Protein AF-A0A453BZE7-F1 (afdb_monomer)

Mean predicted aligned error: 12.41 Å

pLDDT: mean 80.25, std 15.86, range [39.16, 95.5]

Solvent-accessible surface area (backbone atoms only — not comparable to full-atom values): 10199 Å² total; per-residue (Å²): 110,75,70,60,54,50,51,50,53,51,51,51,52,51,52,51,51,64,73,66,70,66,87,71,76,70,69,51,26,52,78,74,29,77,38,88,43,36,86,47,21,32,93,62,29,38,42,46,56,58,67,88,76,72,41,80,68,26,20,11,38,64,72,70,59,79,60,53,65,79,77,50,77,83,68,59,82,90,75,54,78,76,47,63,41,68,42,37,79,32,28,59,90,62,67,18,75,76,75,34,71,62,71,65,86,59,68,25,84,47,54,63,68,52,38,46,75,58,53,38,77,42,77,34,79,47,74,34,78,44,96,94,41,62,29,38,29,56,61,61,94,89,36,54,43,60,38,26,29,43,47,59,63,85,34,96,91,55,56,87,74,60,80,73,79,76,77,80,129

Foldseek 3Di:
DVVVVVVVVVVVVVVVVVVVPDPPPLPQDEFFAFDDAQRSHPPQWGFDDDVVVVDPTTTGDGHQDDQQVVVPVPDPPVPGDAAEFALQQQAPPFQAPLNAAADDDRRHPDAPVVCVVSRHDYYHFDWACDPNAIFGFDDDPPHHDSNTTGDGCDDPVRNPDDPPPPPDD

Nearest PDB structures (foldseek):
  8uxq-assembly1_A  TM=4.029E-01  e=2.878E+00  Homo sapiens
  8wve-assembly1_A  TM=2.447E-01  e=6.835E+00  Synechococcus elongatus

InterPro domains:
  IPR017946 PLC-like phosphodiesterase, TIM beta/alpha-barrel domain superfamily [G3DSA:3.20.20.190] (68-154)
  IPR017946 PLC-like phosphodiesterase, TIM beta/alpha-barrel domain superfamily [SSF51695] (74-147)
  IPR051057 Phosphoinositide phospholipase C domain-containing protein [PTHR13593] (46-152)

Radius of gyration: 25.33 Å; Cα contacts (8 Å, |Δi|>4): 243; chains: 1; bounding box: 83×49×47 Å

Structure (mmCIF, N/CA/C/O backbone):
data_AF-A0A453BZE7-F1
#
_entry.id   AF-A0A453BZE7-F1
#
loop_
_atom_site.group_PDB
_atom_site.id
_atom_site.type_symbol
_atom_site.label_atom_id
_atom_site.label_alt_id
_atom_site.label_comp_id
_atom_site.label_asym_id
_atom_site.label_entity_id
_atom_site.label_seq_id
_atom_site.pdbx_PDB_ins_code
_atom_site.Cartn_x
_atom_site.Cartn_y
_atom_site.Cartn_z
_atom_site.occupancy
_atom_site.B_iso_or_equiv
_atom_site.auth_seq_id
_atom_site.auth_comp_id
_atom_site.auth_asym_id
_atom_site.auth_atom_id
_atom_site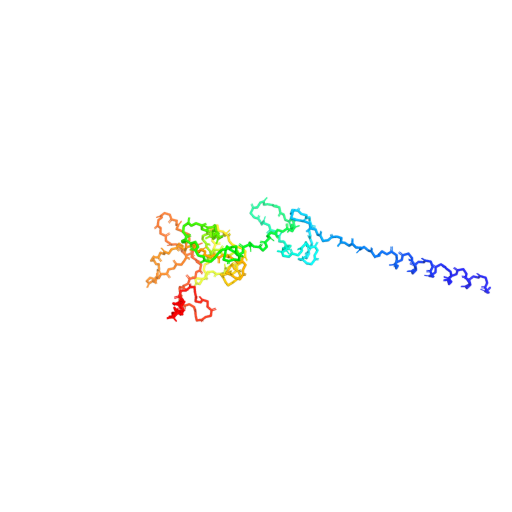.pdbx_PDB_model_num
ATOM 1 N N . MET A 1 1 ? 58.643 33.730 16.908 1.00 59.84 1 MET A N 1
ATOM 2 C CA . MET A 1 1 ? 57.420 34.274 16.278 1.00 59.84 1 MET A CA 1
ATOM 3 C C . MET A 1 1 ? 57.206 33.783 14.848 1.00 59.84 1 MET A C 1
ATOM 5 O O . MET A 1 1 ? 56.372 32.911 14.694 1.00 59.84 1 MET A O 1
ATOM 9 N N . ALA A 1 2 ? 57.953 34.206 13.816 1.00 59.03 2 ALA A N 1
ATOM 10 C CA . ALA A 1 2 ? 57.625 33.839 12.419 1.00 59.03 2 ALA A CA 1
ATOM 11 C C . ALA A 1 2 ? 57.595 32.320 12.109 1.00 59.03 2 ALA A C 1
ATOM 13 O O . ALA A 1 2 ? 56.765 31.862 11.331 1.00 59.03 2 ALA A O 1
ATOM 14 N N . LYS A 1 3 ? 58.465 31.518 12.740 1.00 56.75 3 LYS A N 1
ATOM 15 C CA . LYS A 1 3 ? 58.550 30.059 12.515 1.00 56.75 3 LYS A CA 1
ATOM 16 C C . LYS A 1 3 ? 57.359 29.279 13.093 1.00 56.75 3 LYS A C 1
ATOM 18 O O . LYS A 1 3 ? 56.913 28.311 12.488 1.00 56.75 3 LYS A O 1
ATOM 23 N N . GLU A 1 4 ? 56.834 29.718 14.235 1.00 64.25 4 GLU A N 1
ATOM 24 C CA . GLU A 1 4 ? 55.686 29.088 14.908 1.00 64.25 4 GLU A CA 1
ATOM 25 C C . GLU A 1 4 ? 54.376 29.421 14.191 1.00 64.25 4 GLU A C 1
ATOM 27 O O . GLU A 1 4 ? 5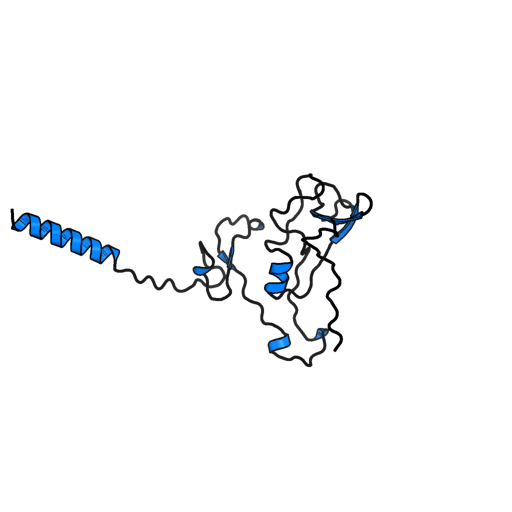3.524 28.552 14.022 1.00 64.25 4 GLU A O 1
ATOM 32 N N . THR A 1 5 ? 54.246 30.650 13.680 1.00 66.50 5 THR A N 1
ATOM 33 C CA . THR A 1 5 ? 53.094 31.065 12.869 1.00 66.50 5 THR A CA 1
ATOM 34 C C . THR A 1 5 ? 53.030 30.298 11.545 1.00 66.50 5 THR A C 1
ATOM 36 O O . THR A 1 5 ? 51.955 29.865 11.144 1.00 66.50 5 THR A O 1
ATOM 39 N N . VAL A 1 6 ? 54.175 30.056 10.892 1.00 70.06 6 VAL A N 1
ATOM 40 C CA . VAL A 1 6 ? 54.241 29.240 9.665 1.00 70.06 6 VAL A CA 1
ATOM 41 C C . VAL A 1 6 ? 53.853 27.786 9.942 1.00 70.06 6 VAL A C 1
ATOM 43 O O . VAL A 1 6 ? 53.089 27.209 9.174 1.00 70.06 6 VAL A O 1
ATOM 46 N N . LEU A 1 7 ? 54.310 27.202 11.055 1.00 69.44 7 LEU A N 1
ATOM 47 C CA . LEU A 1 7 ? 53.970 25.822 11.412 1.00 69.44 7 LEU A CA 1
ATOM 48 C C . LEU A 1 7 ? 52.465 25.650 11.683 1.00 69.44 7 LEU A C 1
ATOM 50 O O . LEU A 1 7 ? 51.867 24.677 11.228 1.00 69.44 7 LEU A O 1
ATOM 54 N N . LEU A 1 8 ? 51.843 26.622 12.358 1.00 68.50 8 LEU A N 1
ATOM 55 C CA . LEU A 1 8 ? 50.398 26.651 12.596 1.00 68.50 8 LEU A CA 1
ATOM 56 C C . LEU A 1 8 ? 49.606 26.775 11.291 1.00 68.50 8 LEU A C 1
ATOM 58 O O . LEU A 1 8 ? 48.676 26.005 11.075 1.00 68.50 8 LEU A O 1
ATOM 62 N N . VAL A 1 9 ? 49.987 27.685 10.391 1.00 72.94 9 VAL A N 1
ATOM 63 C CA . VAL A 1 9 ? 49.297 27.861 9.099 1.00 72.94 9 VAL A CA 1
ATOM 64 C C . VAL A 1 9 ? 49.414 26.607 8.227 1.00 72.94 9 VAL A C 1
ATOM 66 O O . VAL A 1 9 ? 48.425 26.192 7.625 1.00 72.94 9 VAL A O 1
ATOM 69 N N . VAL A 1 10 ? 50.581 25.956 8.205 1.00 73.94 10 VAL A N 1
ATOM 70 C CA . VAL A 1 10 ? 50.784 24.697 7.469 1.00 73.94 10 VAL A CA 1
ATOM 71 C C . VAL A 1 10 ? 49.970 23.555 8.087 1.00 73.94 10 VAL A C 1
ATOM 73 O O . VAL A 1 10 ? 49.361 22.786 7.348 1.00 73.94 10 VAL A O 1
ATOM 76 N N . ALA A 1 11 ? 49.884 23.468 9.418 1.00 72.00 11 ALA A N 1
ATOM 77 C CA . ALA A 1 11 ? 49.063 22.466 10.100 1.00 72.00 11 ALA A CA 1
ATOM 78 C C . ALA A 1 11 ? 47.557 22.669 9.847 1.00 72.00 11 ALA A C 1
ATOM 80 O O . ALA A 1 11 ? 46.850 21.704 9.562 1.00 72.00 11 ALA A O 1
ATOM 81 N N . PHE A 1 12 ? 47.071 23.916 9.877 1.00 69.19 12 PHE A N 1
ATOM 82 C CA . PHE A 1 12 ? 45.681 24.245 9.541 1.00 69.19 12 PHE A CA 1
ATOM 83 C C . PHE A 1 12 ? 45.361 23.979 8.064 1.00 69.19 12 PHE A C 1
ATOM 85 O O . PHE A 1 12 ? 44.310 23.415 7.763 1.00 69.19 12 PHE A O 1
ATOM 92 N N . ALA A 1 13 ? 46.269 24.317 7.143 1.00 67.81 13 ALA A N 1
ATOM 93 C CA . ALA A 1 13 ? 46.101 24.036 5.718 1.00 67.81 13 ALA A CA 1
ATOM 94 C C . ALA A 1 13 ? 46.120 22.526 5.418 1.00 67.81 13 ALA A C 1
ATOM 96 O O . ALA A 1 13 ? 45.307 22.048 4.627 1.00 67.81 13 ALA A O 1
ATOM 97 N N . ALA A 1 14 ? 46.987 21.759 6.088 1.00 65.44 14 ALA A N 1
ATOM 98 C CA . ALA A 1 14 ? 47.032 20.303 5.972 1.00 65.44 14 ALA A CA 1
ATOM 99 C C . ALA A 1 14 ? 45.763 19.641 6.536 1.00 65.44 14 ALA A C 1
ATOM 101 O O . ALA A 1 14 ? 45.211 18.747 5.897 1.00 65.44 14 ALA A O 1
ATOM 102 N N . ALA A 1 15 ? 45.251 20.113 7.679 1.00 62.28 15 ALA A N 1
ATOM 103 C CA . ALA A 1 15 ? 43.993 19.634 8.254 1.00 62.28 15 ALA A CA 1
ATOM 104 C C . ALA A 1 15 ? 42.783 19.960 7.358 1.00 62.28 15 ALA A C 1
ATOM 106 O O . ALA A 1 15 ? 41.924 19.104 7.147 1.00 62.28 15 ALA A O 1
ATOM 107 N N . ALA A 1 16 ? 42.739 21.159 6.767 1.00 61.25 16 ALA A N 1
ATOM 108 C CA . ALA A 1 16 ? 41.702 21.548 5.811 1.00 61.25 16 ALA A CA 1
ATOM 109 C C . ALA A 1 16 ? 41.768 20.725 4.510 1.00 61.25 16 ALA A C 1
ATOM 111 O O . ALA A 1 16 ? 40.731 20.317 3.993 1.00 61.25 16 ALA A O 1
ATOM 112 N N . ALA A 1 17 ? 42.968 20.412 4.008 1.00 58.50 17 ALA A N 1
ATOM 113 C CA . ALA A 1 17 ? 43.153 19.542 2.844 1.00 58.50 17 ALA A CA 1
ATOM 114 C C . ALA A 1 17 ? 42.750 18.079 3.124 1.00 58.50 17 ALA A C 1
ATOM 116 O O . ALA A 1 17 ? 42.193 17.419 2.244 1.00 58.50 17 ALA A O 1
ATOM 117 N N . PHE A 1 18 ? 42.954 17.591 4.354 1.00 55.56 18 PHE A N 1
ATOM 118 C CA . PHE A 1 18 ? 42.501 16.265 4.798 1.00 55.56 18 PHE A CA 1
ATOM 119 C C . PHE A 1 18 ? 40.973 16.183 4.959 1.00 55.56 18 PHE A C 1
ATOM 121 O O . PHE A 1 18 ? 40.375 15.146 4.691 1.00 55.56 18 PHE A O 1
ATOM 128 N N . LEU A 1 19 ? 40.323 17.290 5.334 1.00 53.34 19 LEU A N 1
ATOM 129 C CA . LEU A 1 19 ? 38.859 17.406 5.389 1.00 53.34 19 LEU A CA 1
ATOM 130 C C . LEU A 1 19 ? 38.216 17.558 3.997 1.00 53.34 19 LEU A C 1
ATOM 132 O O . LEU A 1 19 ? 37.038 17.250 3.834 1.00 53.34 19 LEU A O 1
ATOM 136 N N . CYS A 1 20 ? 38.977 18.009 2.995 1.00 49.06 20 CYS A N 1
ATOM 137 C CA . CYS A 1 20 ? 38.482 18.292 1.642 1.00 49.06 20 CYS A CA 1
ATOM 138 C C . CYS A 1 20 ? 38.757 17.162 0.626 1.00 49.06 20 CYS A C 1
ATOM 140 O O . CYS A 1 20 ? 38.319 17.228 -0.521 1.00 49.06 20 CYS A O 1
ATOM 142 N N . SER A 1 21 ? 39.456 16.096 1.025 1.00 49.69 21 SER A N 1
ATOM 143 C CA . SER A 1 21 ? 39.802 14.956 0.164 1.00 49.69 21 SER A CA 1
ATOM 144 C C . SER A 1 21 ? 38.910 13.744 0.432 1.00 49.69 21 SER A C 1
ATOM 146 O O . SER A 1 21 ? 39.350 12.655 0.788 1.00 49.69 21 SER A O 1
ATOM 148 N N . CYS A 1 22 ? 37.613 13.918 0.195 1.00 46.06 22 CYS A N 1
ATOM 149 C CA . CYS A 1 22 ? 36.749 12.790 -0.116 1.00 46.06 22 CYS A CA 1
ATOM 150 C C . CYS A 1 22 ? 35.663 13.242 -1.099 1.00 46.06 22 CYS A C 1
ATOM 152 O O . CYS A 1 22 ? 34.547 13.555 -0.683 1.00 46.06 22 CYS A O 1
ATOM 154 N N . PRO A 1 23 ? 35.917 13.229 -2.422 1.00 49.56 23 PRO A N 1
ATOM 155 C CA . PRO A 1 23 ? 34.835 12.968 -3.346 1.00 49.56 23 PRO A CA 1
ATOM 156 C C . PRO A 1 23 ? 34.486 11.496 -3.131 1.00 49.56 23 PRO A C 1
ATOM 158 O O . PRO A 1 23 ? 34.893 10.618 -3.889 1.00 49.56 23 PRO A O 1
ATOM 161 N N . ALA A 1 24 ? 33.785 11.197 -2.037 1.00 53.94 24 ALA A N 1
ATOM 162 C CA . ALA A 1 24 ? 33.063 9.953 -1.943 1.00 53.94 24 ALA A CA 1
ATOM 163 C C . ALA A 1 24 ? 32.025 10.042 -3.058 1.00 53.94 24 ALA A C 1
ATOM 165 O O . ALA A 1 24 ? 30.927 10.565 -2.872 1.00 53.94 24 ALA A O 1
ATOM 166 N N . ILE A 1 25 ? 32.392 9.557 -4.245 1.00 51.88 25 ILE A N 1
ATOM 167 C CA . ILE A 1 25 ? 31.432 9.023 -5.190 1.00 51.88 25 ILE A CA 1
ATOM 168 C C . ILE A 1 25 ? 30.815 7.866 -4.414 1.00 51.88 25 ILE A C 1
ATOM 170 O O . ILE A 1 25 ? 31.285 6.730 -4.462 1.00 51.88 25 ILE A O 1
ATOM 174 N N . VAL A 1 26 ? 29.828 8.179 -3.575 1.00 61.62 26 VAL A N 1
ATOM 175 C CA . VAL A 1 26 ? 28.983 7.176 -2.959 1.00 61.62 26 VAL A CA 1
ATOM 176 C C . VAL A 1 26 ? 28.226 6.620 -4.145 1.00 61.62 26 VAL A C 1
ATOM 178 O O . VAL A 1 26 ? 27.214 7.183 -4.552 1.00 61.62 26 VAL A O 1
ATOM 181 N N . SER A 1 27 ? 28.786 5.576 -4.767 1.00 73.00 27 SER A N 1
ATOM 182 C CA . SER A 1 27 ? 28.048 4.787 -5.741 1.00 73.00 27 SER A CA 1
ATOM 183 C C . SER A 1 27 ? 26.716 4.469 -5.095 1.00 73.00 27 SER A C 1
ATOM 185 O O . SER A 1 27 ? 26.667 3.987 -3.953 1.00 73.00 27 SER A O 1
ATOM 187 N N . ALA A 1 28 ? 25.661 4.836 -5.806 1.00 87.12 28 ALA A N 1
ATOM 188 C CA . ALA A 1 28 ? 24.317 4.626 -5.344 1.00 87.12 28 ALA A CA 1
ATOM 189 C C . ALA A 1 28 ? 24.137 3.127 -5.030 1.00 87.12 28 ALA A C 1
ATOM 191 O O . ALA A 1 28 ? 24.740 2.233 -5.634 1.00 87.12 28 ALA A O 1
ATOM 192 N N . ARG A 1 29 ? 23.478 2.854 -3.906 1.00 92.38 29 ARG A N 1
ATOM 193 C CA . ARG A 1 29 ? 23.399 1.512 -3.337 1.00 92.38 29 ARG A CA 1
ATOM 194 C C . ARG A 1 29 ? 22.343 0.718 -4.100 1.00 92.38 29 ARG A C 1
ATOM 196 O O . ARG A 1 29 ? 21.200 1.153 -4.211 1.00 92.38 29 ARG A O 1
ATOM 203 N N . LYS A 1 30 ? 22.721 -0.482 -4.537 1.00 92.56 30 LYS A N 1
ATOM 204 C CA . LYS A 1 30 ? 21.813 -1.464 -5.142 1.00 92.56 30 LYS A CA 1
ATOM 205 C C . LYS A 1 30 ? 20.759 -1.954 -4.146 1.00 92.56 30 LYS A C 1
ATOM 207 O O . LYS A 1 30 ? 20.911 -1.798 -2.931 1.00 92.56 30 LYS A O 1
ATOM 212 N N . VAL A 1 31 ? 19.734 -2.624 -4.672 1.00 91.38 31 VAL A N 1
ATOM 213 C CA . VAL A 1 31 ? 18.704 -3.323 -3.885 1.00 91.38 31 VAL A CA 1
ATOM 214 C C . VAL A 1 31 ? 19.347 -4.206 -2.803 1.00 91.38 31 VAL A C 1
ATOM 216 O O . VAL A 1 31 ? 20.326 -4.904 -3.057 1.00 91.38 31 VAL A O 1
ATOM 219 N N . GLY A 1 32 ? 18.823 -4.143 -1.576 1.00 90.12 32 GLY A N 1
ATOM 220 C CA . GLY A 1 32 ? 19.339 -4.841 -0.389 1.00 90.12 32 GLY A CA 1
ATOM 221 C C . GLY A 1 32 ? 20.514 -4.139 0.312 1.00 90.12 32 GLY A C 1
ATOM 222 O O . GLY A 1 32 ? 20.873 -4.483 1.447 1.00 90.12 32 GLY A O 1
ATOM 223 N N . GLY A 1 33 ? 21.104 -3.116 -0.314 1.00 92.19 33 GLY A N 1
ATOM 224 C CA . GLY A 1 33 ? 22.139 -2.283 0.291 1.00 92.19 33 GLY A CA 1
ATOM 225 C C . GLY A 1 33 ? 21.609 -1.511 1.498 1.00 92.19 33 GLY A C 1
ATOM 226 O O . GLY A 1 33 ? 20.468 -1.071 1.504 1.00 92.19 33 GLY A O 1
ATOM 227 N N . THR A 1 34 ? 22.420 -1.342 2.545 1.00 93.00 34 THR A N 1
ATOM 228 C CA . THR A 1 34 ? 22.052 -0.449 3.659 1.00 93.00 34 THR A CA 1
ATOM 229 C C . THR A 1 34 ? 22.036 0.997 3.199 1.00 93.00 34 THR A C 1
ATOM 231 O O . THR A 1 34 ? 22.967 1.436 2.523 1.00 93.00 34 THR A O 1
ATOM 234 N N . CYS A 1 35 ? 21.036 1.741 3.648 1.00 92.56 35 CYS A N 1
ATOM 235 C CA . CYS A 1 35 ? 20.884 3.155 3.352 1.00 92.56 35 CYS A CA 1
ATOM 236 C C . CYS A 1 35 ? 20.420 3.932 4.589 1.00 92.56 35 CYS A C 1
ATOM 238 O O . CYS A 1 35 ? 20.059 3.348 5.609 1.00 92.56 35 CYS A O 1
ATOM 240 N N . ALA A 1 36 ? 20.465 5.258 4.480 1.00 91.75 36 ALA A N 1
ATOM 241 C CA . ALA A 1 36 ? 19.862 6.170 5.448 1.00 91.75 36 ALA A CA 1
ATOM 242 C C . ALA A 1 36 ? 18.758 7.021 4.803 1.00 91.75 36 ALA A C 1
ATOM 244 O O . ALA A 1 36 ? 17.765 7.329 5.448 1.00 91.75 36 ALA A O 1
ATOM 245 N N . LEU A 1 37 ? 18.930 7.399 3.532 1.00 90.06 37 LEU A N 1
ATOM 246 C CA . LEU A 1 37 ? 17.992 8.213 2.763 1.00 90.06 37 LEU A CA 1
ATOM 247 C C . LEU A 1 37 ? 17.856 7.637 1.351 1.00 90.06 37 LEU A C 1
ATOM 249 O O . LEU A 1 37 ? 18.798 7.029 0.842 1.00 90.06 37 LEU A O 1
ATOM 253 N N . SER A 1 38 ? 16.723 7.865 0.681 1.00 88.56 38 SER A N 1
ATOM 254 C CA . SER A 1 38 ? 16.482 7.316 -0.667 1.00 88.56 38 SER A CA 1
ATOM 255 C C . SER A 1 38 ? 17.532 7.757 -1.689 1.00 88.56 38 SER A C 1
ATOM 257 O O . SER A 1 38 ? 17.926 6.969 -2.536 1.00 88.56 38 SER A O 1
ATOM 259 N N . ARG A 1 39 ? 18.108 8.961 -1.542 1.00 89.38 39 ARG A N 1
ATOM 260 C CA . ARG A 1 39 ? 19.216 9.437 -2.396 1.00 89.38 39 ARG A CA 1
ATOM 261 C C . ARG A 1 39 ? 20.503 8.606 -2.300 1.00 89.38 39 ARG A C 1
ATOM 263 O O . ARG A 1 39 ? 21.408 8.797 -3.101 1.00 89.38 39 ARG A O 1
ATOM 270 N N . ASN A 1 40 ? 20.637 7.759 -1.277 1.00 92.75 40 ASN A N 1
ATOM 271 C CA . ASN A 1 40 ? 21.765 6.840 -1.154 1.00 92.75 40 ASN A CA 1
ATOM 272 C C . ASN A 1 40 ? 21.593 5.594 -2.028 1.00 92.75 40 ASN A C 1
ATOM 274 O O . ASN A 1 40 ? 22.545 4.826 -2.135 1.00 92.75 40 ASN A O 1
ATOM 278 N N . CYS A 1 41 ? 20.407 5.365 -2.589 1.00 92.06 41 CYS A N 1
ATOM 279 C CA . CYS A 1 41 ? 20.066 4.191 -3.376 1.00 92.06 41 CYS A CA 1
ATOM 280 C C . CYS A 1 41 ? 20.109 4.488 -4.880 1.00 92.06 41 CYS A C 1
ATOM 282 O O . CYS A 1 41 ? 20.038 5.649 -5.283 1.00 92.06 41 CYS A O 1
ATOM 284 N N . ASP A 1 42 ? 20.262 3.442 -5.698 1.00 91.62 42 ASP A N 1
ATOM 285 C CA . ASP A 1 42 ? 20.216 3.550 -7.163 1.00 91.62 42 ASP A CA 1
ATOM 286 C C . ASP A 1 42 ? 18.912 4.194 -7.653 1.00 91.62 42 ASP A C 1
ATOM 288 O O . ASP A 1 42 ? 17.903 4.235 -6.948 1.00 91.62 42 ASP A O 1
ATOM 292 N N . ALA A 1 43 ? 18.934 4.708 -8.885 1.00 86.06 43 ALA A N 1
ATOM 293 C CA . ALA A 1 43 ? 17.776 5.358 -9.487 1.00 86.06 43 ALA A CA 1
ATOM 294 C C . ALA A 1 43 ? 16.527 4.458 -9.421 1.00 86.06 43 ALA A C 1
ATOM 296 O O . ALA A 1 43 ? 16.558 3.297 -9.830 1.00 86.06 43 ALA A O 1
ATOM 297 N N . GLY A 1 44 ? 15.427 5.013 -8.906 1.00 81.00 44 GLY A N 1
ATOM 298 C CA . GLY A 1 44 ? 14.160 4.302 -8.719 1.00 81.00 44 GLY A CA 1
ATOM 299 C C . GLY A 1 44 ? 14.064 3.467 -7.437 1.00 81.00 44 GLY A C 1
ATOM 300 O O . GLY A 1 44 ? 13.015 2.873 -7.215 1.00 81.00 44 GLY A O 1
ATOM 301 N N . LEU A 1 45 ? 15.112 3.430 -6.602 1.00 88.62 45 LEU A N 1
ATOM 302 C CA . LEU A 1 45 ? 15.098 2.752 -5.306 1.00 88.62 45 LEU A CA 1
ATOM 303 C C . LEU A 1 45 ? 14.735 3.686 -4.149 1.00 88.62 45 LEU A C 1
ATOM 305 O O . LEU A 1 45 ? 15.090 4.866 -4.127 1.00 88.62 45 LEU A O 1
ATOM 309 N N . HIS A 1 46 ? 14.091 3.115 -3.136 1.00 87.06 46 HIS A N 1
ATOM 310 C CA . HIS A 1 46 ? 13.691 3.802 -1.914 1.00 87.06 46 HIS A CA 1
ATOM 311 C C . HIS A 1 46 ? 14.436 3.249 -0.703 1.00 87.06 46 HIS A C 1
ATOM 313 O O . HIS A 1 46 ? 14.689 2.049 -0.605 1.00 87.06 46 HIS A O 1
ATOM 319 N N . CYS A 1 47 ? 14.801 4.131 0.229 1.00 90.12 47 CYS A N 1
ATOM 320 C CA . CYS A 1 47 ? 15.419 3.712 1.478 1.00 90.12 47 CYS A CA 1
ATOM 321 C C . CYS A 1 47 ? 14.358 3.498 2.550 1.00 90.12 47 CYS A C 1
ATOM 323 O O . CYS A 1 47 ? 13.842 4.463 3.113 1.00 90.12 47 CYS A O 1
ATOM 325 N N . GLU A 1 48 ? 14.040 2.239 2.825 1.00 88.00 48 GLU A N 1
ATOM 326 C CA . GLU A 1 48 ? 12.898 1.870 3.658 1.00 88.00 48 GLU A CA 1
ATOM 327 C C . GLU A 1 48 ? 13.257 0.716 4.598 1.00 88.00 48 GLU A C 1
ATOM 329 O O . GLU A 1 48 ? 14.202 -0.046 4.368 1.00 88.00 48 GLU A O 1
ATOM 334 N N . THR A 1 49 ? 12.493 0.593 5.680 1.00 86.38 49 THR A N 1
ATOM 335 C CA . THR A 1 49 ? 12.642 -0.476 6.670 1.00 86.38 49 THR A CA 1
ATOM 336 C C . THR A 1 49 ? 11.396 -1.345 6.654 1.00 86.38 49 THR A C 1
ATOM 338 O O . THR A 1 49 ? 10.297 -0.848 6.898 1.00 86.38 49 THR A O 1
ATOM 341 N N . CYS A 1 50 ? 11.555 -2.652 6.443 1.00 76.06 50 CYS A N 1
ATOM 342 C CA . CYS A 1 50 ? 10.470 -3.609 6.633 1.00 76.06 50 CYS A CA 1
ATOM 343 C C . CYS A 1 50 ? 10.377 -3.984 8.118 1.00 76.06 50 CYS A C 1
ATOM 345 O O . CYS A 1 50 ? 11.084 -4.868 8.596 1.00 76.06 50 CYS A O 1
ATOM 347 N N . VAL A 1 51 ? 9.503 -3.299 8.858 1.00 74.12 51 VAL A N 1
ATOM 348 C CA . VAL A 1 51 ? 9.358 -3.486 10.316 1.00 74.12 51 VAL A CA 1
ATOM 349 C C . VAL A 1 51 ? 8.928 -4.916 10.679 1.00 74.12 51 VAL A C 1
ATOM 351 O O . VAL A 1 51 ? 9.276 -5.414 11.745 1.00 74.12 51 VAL A O 1
ATOM 354 N N . VAL A 1 52 ? 8.214 -5.598 9.779 1.00 69.44 52 VAL A N 1
ATOM 355 C CA . VAL A 1 52 ? 7.694 -6.959 9.997 1.00 69.44 52 VAL A CA 1
ATOM 356 C C . VAL A 1 52 ? 8.808 -8.012 10.053 1.00 69.44 52 VAL A C 1
ATOM 358 O O . VAL A 1 52 ? 8.664 -9.004 10.757 1.00 69.44 52 VAL A O 1
ATOM 361 N N . ASP A 1 53 ? 9.940 -7.781 9.385 1.00 70.75 53 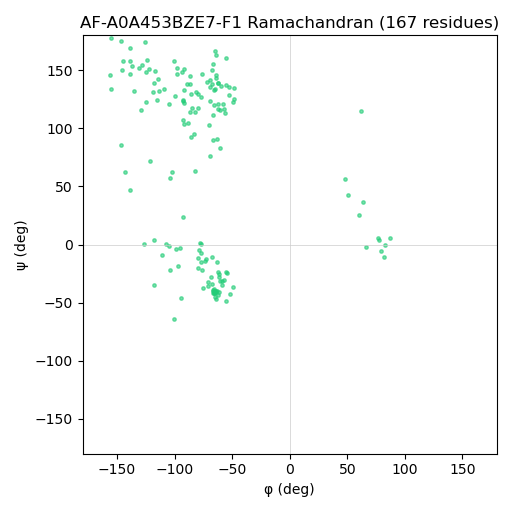ASP A N 1
ATOM 362 C CA . ASP A 1 53 ? 11.102 -8.686 9.400 1.00 70.75 53 ASP A CA 1
ATOM 363 C C . ASP A 1 53 ? 11.921 -8.578 10.708 1.00 70.75 53 ASP A C 1
ATOM 365 O O . ASP A 1 53 ? 12.972 -9.192 10.864 1.00 70.75 53 ASP A O 1
ATOM 369 N N . GLY A 1 54 ? 11.508 -7.717 11.652 1.00 74.56 54 GLY A N 1
ATOM 370 C CA . GLY A 1 54 ? 12.275 -7.406 12.868 1.00 74.56 54 GLY A CA 1
ATOM 371 C C . GLY A 1 54 ? 13.591 -6.665 12.596 1.00 74.56 54 GLY A C 1
ATOM 372 O O . GLY A 1 54 ? 14.310 -6.282 13.521 1.00 74.56 54 GLY A O 1
ATOM 373 N N . ASN A 1 55 ? 13.908 -6.422 11.325 1.00 78.56 55 ASN A N 1
ATOM 374 C CA . ASN A 1 55 ? 15.107 -5.745 10.888 1.00 78.56 55 ASN A CA 1
ATOM 375 C C . ASN A 1 55 ? 14.864 -4.241 10.840 1.00 78.56 55 ASN A C 1
ATOM 377 O O . ASN A 1 55 ? 14.241 -3.723 9.921 1.00 78.56 55 ASN A O 1
ATOM 381 N N . VAL A 1 56 ? 15.402 -3.523 11.822 1.00 83.31 56 VAL A N 1
ATOM 382 C CA . VAL A 1 56 ? 15.282 -2.060 11.896 1.00 83.31 56 VAL A CA 1
ATOM 383 C C . VAL A 1 56 ? 16.213 -1.323 10.931 1.00 83.31 56 VAL A C 1
ATOM 385 O O . VAL A 1 56 ? 16.133 -0.101 10.818 1.00 83.31 56 VAL A O 1
ATOM 388 N N . ARG A 1 57 ? 17.119 -2.034 10.246 1.00 90.69 57 ARG A N 1
ATOM 389 C CA . ARG A 1 57 ? 18.138 -1.430 9.385 1.00 90.69 57 ARG A CA 1
ATOM 390 C C . ARG A 1 57 ? 17.549 -1.116 8.004 1.00 90.69 57 ARG A C 1
ATOM 392 O O . ARG A 1 57 ? 17.291 -2.063 7.258 1.00 90.69 57 ARG A O 1
ATOM 399 N N . PRO A 1 58 ? 17.426 0.169 7.618 1.00 91.00 58 PRO A N 1
ATOM 400 C CA . PRO A 1 58 ? 16.855 0.537 6.331 1.00 91.00 58 PRO A CA 1
ATOM 401 C C . PRO A 1 58 ? 17.692 -0.007 5.179 1.00 91.00 58 PRO A C 1
ATOM 403 O O . PRO A 1 58 ? 18.934 0.023 5.206 1.00 91.00 58 PRO A O 1
ATOM 406 N N . ARG A 1 59 ? 17.002 -0.505 4.158 1.00 92.44 59 ARG A N 1
ATOM 407 C CA . ARG A 1 59 ? 17.597 -1.045 2.942 1.00 92.44 59 ARG A CA 1
ATOM 408 C C . ARG A 1 59 ? 17.075 -0.300 1.728 1.00 92.44 59 ARG A C 1
ATOM 410 O O . ARG A 1 59 ? 15.948 0.183 1.715 1.00 92.44 59 ARG A O 1
ATOM 417 N N . CYS A 1 60 ? 17.905 -0.238 0.697 1.00 91.88 60 CYS A N 1
ATOM 418 C CA . CYS A 1 60 ? 17.454 0.142 -0.626 1.00 91.88 60 CYS A CA 1
ATOM 419 C C . CYS A 1 60 ? 16.529 -0.958 -1.123 1.00 91.88 60 CYS A C 1
ATOM 421 O O . CYS A 1 60 ? 16.950 -2.095 -1.339 1.00 91.88 60 CYS A O 1
ATOM 423 N N . TH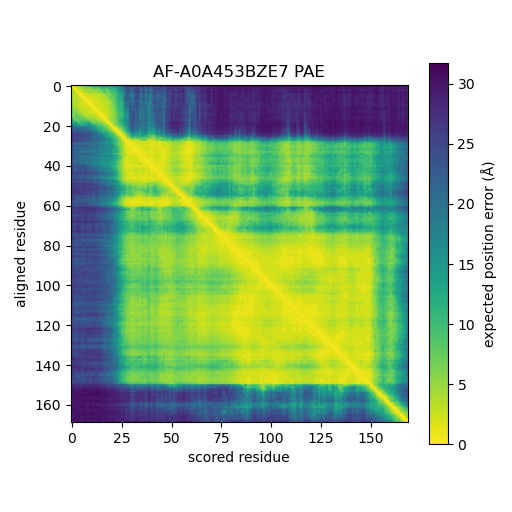R A 1 61 ? 15.261 -0.633 -1.236 1.00 87.31 61 THR A N 1
ATOM 424 C CA . THR A 1 61 ? 14.202 -1.531 -1.671 1.00 87.31 61 THR A CA 1
ATOM 425 C C . THR A 1 61 ? 13.473 -0.886 -2.836 1.00 87.31 61 THR A C 1
ATOM 427 O O . THR A 1 61 ? 13.765 0.260 -3.178 1.00 87.31 61 THR A O 1
ATOM 430 N N . ARG A 1 62 ? 12.545 -1.648 -3.429 1.00 76.69 62 ARG A N 1
ATOM 431 C CA . ARG A 1 62 ? 11.603 -1.200 -4.460 1.00 76.69 62 ARG A CA 1
ATOM 432 C C . ARG A 1 62 ? 12.268 -0.719 -5.750 1.00 76.69 62 ARG A C 1
ATOM 434 O O . ARG A 1 62 ? 12.925 0.298 -5.770 1.00 76.69 62 ARG A O 1
ATOM 441 N N . VAL A 1 63 ? 12.053 -1.418 -6.855 1.00 71.88 63 VAL A N 1
ATOM 442 C CA . VAL A 1 63 ? 12.397 -0.916 -8.198 1.00 71.88 63 VAL A CA 1
ATOM 443 C C . VAL A 1 63 ? 11.141 -0.334 -8.830 1.00 71.88 63 VAL A C 1
ATOM 445 O O . VAL A 1 63 ? 10.057 -0.874 -8.605 1.00 71.88 63 VAL A O 1
ATOM 448 N N . THR A 1 64 ? 11.272 0.710 -9.651 1.00 74.38 64 THR A N 1
ATOM 449 C CA . THR A 1 64 ? 10.178 1.141 -10.531 1.00 74.38 64 THR A CA 1
ATOM 450 C C . THR A 1 64 ? 9.776 -0.047 -11.410 1.00 74.38 64 THR A C 1
ATOM 452 O O . THR A 1 64 ? 10.611 -0.528 -12.185 1.00 74.38 64 THR A O 1
ATOM 455 N N . PRO A 1 65 ? 8.543 -0.569 -11.296 1.00 78.75 65 PRO A N 1
ATOM 456 C CA . PRO A 1 65 ? 8.116 -1.665 -12.147 1.00 78.75 65 PRO A CA 1
ATOM 457 C C . PRO A 1 65 ? 8.090 -1.208 -13.606 1.00 78.75 65 PRO A C 1
ATOM 459 O O . PRO A 1 65 ? 7.789 -0.055 -13.919 1.00 78.75 65 PRO A O 1
ATOM 462 N N . VAL A 1 66 ? 8.411 -2.131 -14.509 1.00 81.75 66 VAL A N 1
ATOM 463 C CA . VAL A 1 66 ? 8.283 -1.887 -15.946 1.00 81.75 66 VAL A CA 1
ATOM 464 C C . VAL A 1 66 ? 6.800 -1.808 -16.27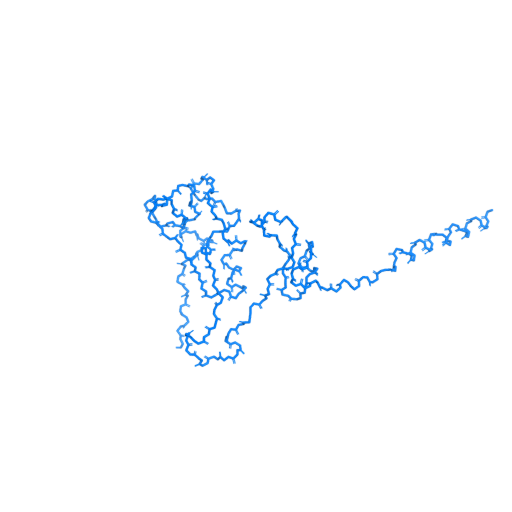5 1.00 81.75 66 VAL A C 1
ATOM 466 O O . VAL A 1 66 ? 6.069 -2.759 -16.006 1.00 81.75 66 VAL A O 1
ATOM 469 N N . ASP A 1 67 ? 6.367 -0.698 -16.874 1.00 82.75 67 ASP A N 1
ATOM 470 C CA . ASP A 1 67 ? 5.009 -0.583 -17.401 1.00 82.75 67 ASP A CA 1
ATOM 471 C C . ASP A 1 67 ? 4.814 -1.633 -18.510 1.00 82.75 67 ASP A C 1
ATOM 473 O O . ASP A 1 67 ? 5.502 -1.552 -19.538 1.00 82.75 67 ASP A O 1
ATOM 477 N N . PRO A 1 68 ? 3.907 -2.615 -18.347 1.00 81.88 68 PRO A N 1
ATOM 478 C CA . PRO A 1 68 ? 3.677 -3.644 -19.357 1.00 81.88 68 PRO A CA 1
ATOM 479 C C . PRO A 1 68 ? 3.284 -3.054 -20.719 1.00 81.88 68 PRO A C 1
ATOM 481 O O . PRO A 1 68 ? 3.684 -3.591 -21.752 1.00 81.88 68 PRO A O 1
ATOM 484 N N . GLN A 1 69 ? 2.604 -1.900 -20.726 1.00 79.06 69 GLN A N 1
ATOM 485 C CA . GLN A 1 69 ? 2.189 -1.198 -21.945 1.00 79.06 69 GLN A CA 1
ATOM 486 C C . GLN A 1 69 ? 3.347 -0.520 -22.693 1.00 79.06 69 GLN A C 1
ATOM 488 O O . GLN A 1 69 ? 3.183 -0.080 -23.832 1.00 79.06 69 GLN A O 1
ATOM 493 N N . SER A 1 70 ? 4.524 -0.398 -22.069 1.00 83.88 70 SER A N 1
ATOM 494 C CA . SER A 1 70 ? 5.738 0.096 -22.737 1.00 83.88 70 SER A CA 1
ATOM 495 C C . SER A 1 70 ? 6.389 -0.951 -23.644 1.00 83.88 70 SER A C 1
ATOM 497 O O . SER A 1 70 ? 7.250 -0.608 -24.453 1.00 83.88 70 SER A O 1
ATOM 499 N N . LYS A 1 71 ? 6.012 -2.228 -23.499 1.00 80.56 71 LYS A N 1
ATOM 500 C CA . LYS A 1 71 ? 6.545 -3.337 -24.302 1.00 80.56 71 LYS A CA 1
ATOM 501 C C . LYS A 1 71 ? 5.665 -3.649 -25.499 1.00 80.56 71 LYS A C 1
ATOM 503 O O . LYS A 1 71 ? 6.181 -3.808 -26.598 1.00 80.56 71 LYS A O 1
ATOM 508 N N . ASP A 1 72 ? 4.363 -3.715 -25.272 1.00 82.50 72 ASP A N 1
ATOM 509 C CA . ASP A 1 72 ? 3.349 -3.910 -26.297 1.00 82.50 72 ASP A CA 1
ATOM 510 C C . ASP A 1 72 ? 2.032 -3.338 -25.759 1.00 82.50 72 ASP A C 1
ATOM 512 O O . ASP A 1 72 ? 1.792 -3.385 -24.555 1.00 82.50 72 ASP A O 1
ATOM 516 N N . ARG A 1 73 ? 1.199 -2.767 -26.626 1.00 86.06 73 ARG A N 1
ATOM 517 C CA . ARG A 1 73 ? -0.131 -2.246 -26.269 1.00 86.06 73 ARG A CA 1
ATOM 518 C C . ARG A 1 73 ? -1.267 -3.073 -26.870 1.00 86.06 73 ARG A C 1
ATOM 520 O O . ARG A 1 73 ? -2.417 -2.852 -26.512 1.00 86.06 73 ARG A O 1
ATOM 527 N N . GLY A 1 74 ? -0.962 -4.019 -27.761 1.00 90.00 74 GLY A N 1
ATOM 528 C CA . GLY A 1 74 ? -1.945 -4.82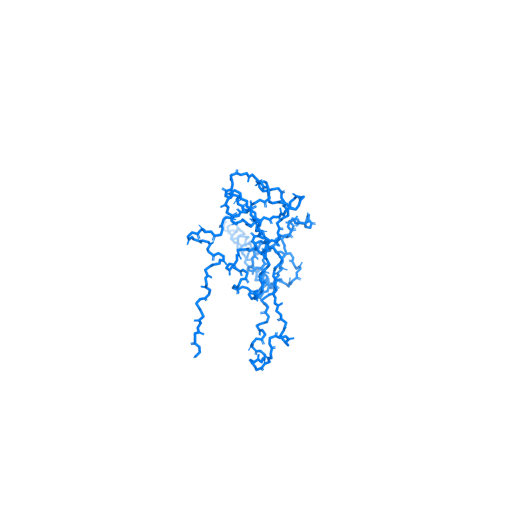1 -28.491 1.00 90.00 74 GLY A CA 1
ATOM 529 C C . GLY A 1 74 ? -2.262 -6.179 -27.865 1.00 90.00 74 GLY A C 1
ATOM 530 O O . GLY A 1 74 ? -3.108 -6.905 -28.386 1.00 90.00 74 GLY A O 1
ATOM 531 N N . LEU A 1 75 ? -1.600 -6.558 -26.768 1.00 90.00 75 LEU A N 1
ATOM 532 C CA . LEU A 1 75 ? -1.865 -7.839 -26.117 1.00 90.00 75 LEU A CA 1
ATOM 533 C C . LEU A 1 75 ? -3.182 -7.792 -25.318 1.00 90.00 75 LEU A C 1
ATOM 535 O O . LEU A 1 75 ? -3.512 -6.759 -24.733 1.00 90.00 75 LEU A O 1
ATOM 539 N N . PRO A 1 76 ? -3.932 -8.905 -25.230 1.00 91.50 76 PRO A N 1
ATOM 540 C CA . PRO A 1 76 ? -5.087 -8.988 -24.341 1.00 91.50 76 PRO A CA 1
ATOM 541 C C . PRO A 1 76 ? -4.660 -8.933 -22.862 1.00 91.50 76 PRO A C 1
ATOM 543 O O . PRO A 1 76 ? -3.545 -9.317 -22.507 1.00 91.50 76 PRO A O 1
ATOM 546 N N . PHE A 1 77 ? -5.567 -8.503 -21.976 1.00 89.12 77 PHE A N 1
ATOM 547 C CA . PHE A 1 77 ? -5.296 -8.254 -20.547 1.00 89.12 77 PHE A CA 1
ATOM 548 C C . PHE A 1 77 ? -4.571 -9.405 -19.818 1.00 89.12 77 PHE A C 1
ATOM 550 O O . PHE A 1 77 ? -3.703 -9.167 -18.978 1.00 89.12 77 PHE A O 1
ATOM 557 N N . ASN A 1 78 ? -4.886 -10.656 -20.166 1.00 92.38 78 ASN A N 1
ATOM 558 C CA . ASN A 1 78 ? -4.315 -11.869 -19.570 1.00 92.38 78 ASN A CA 1
ATOM 559 C C . ASN A 1 78 ? -2.902 -12.232 -20.071 1.00 92.38 78 ASN A C 1
ATOM 561 O O . ASN A 1 78 ? -2.368 -13.271 -19.687 1.00 92.38 78 ASN A O 1
ATOM 565 N N . ARG A 1 79 ? -2.310 -11.425 -20.957 1.00 91.94 79 ARG A N 1
ATOM 566 C CA . ARG A 1 79 ? -0.948 -11.606 -21.486 1.00 91.94 79 ARG A CA 1
ATOM 567 C C . ARG A 1 79 ? 0.050 -10.591 -20.924 1.00 91.94 79 ARG A C 1
ATOM 569 O O . ARG A 1 79 ? 1.226 -10.658 -21.270 1.00 91.94 79 ARG A O 1
ATOM 576 N N . TYR A 1 80 ? -0.394 -9.700 -20.040 1.00 89.44 80 TYR A N 1
ATOM 577 C CA . TYR A 1 80 ? 0.478 -8.811 -19.277 1.00 89.44 80 TYR A CA 1
ATOM 578 C C . TYR A 1 80 ? 0.744 -9.363 -17.875 1.00 89.44 80 TYR A C 1
ATOM 580 O O . TYR A 1 80 ? -0.090 -10.051 -17.287 1.00 89.44 80 TYR A O 1
ATOM 588 N N . ALA A 1 81 ? 1.906 -9.013 -17.324 1.00 89.50 81 ALA A N 1
ATOM 589 C CA . ALA A 1 81 ? 2.194 -9.179 -15.906 1.00 89.50 81 ALA A CA 1
ATOM 590 C C . ALA A 1 81 ? 1.841 -7.879 -15.174 1.00 89.50 81 ALA A C 1
ATOM 592 O O . ALA A 1 81 ? 2.366 -6.820 -15.508 1.00 89.50 81 ALA A O 1
ATOM 593 N N . TRP A 1 82 ? 0.968 -7.960 -14.173 1.00 89.12 82 TRP A N 1
ATOM 594 C CA . TRP A 1 82 ? 0.501 -6.801 -13.414 1.00 89.12 82 TRP A CA 1
ATOM 595 C C . TRP A 1 82 ? 1.071 -6.826 -12.001 1.00 89.12 82 TRP A C 1
ATOM 597 O O . TRP A 1 82 ? 1.012 -7.853 -11.325 1.00 89.12 82 TRP A O 1
ATOM 607 N N . LEU A 1 83 ? 1.583 -5.689 -11.528 1.00 91.44 83 LEU A N 1
ATOM 608 C CA . LEU A 1 83 ? 1.896 -5.524 -10.113 1.00 91.44 83 LEU A CA 1
ATOM 609 C C . LEU A 1 83 ? 0.597 -5.270 -9.340 1.00 91.44 83 LEU A C 1
ATOM 611 O O . LEU A 1 83 ? -0.163 -4.352 -9.664 1.00 91.44 83 LEU A O 1
ATOM 615 N N . THR A 1 84 ? 0.356 -6.067 -8.304 1.00 93.56 84 THR A N 1
ATOM 616 C CA . THR A 1 84 ? -0.835 -5.978 -7.452 1.00 93.56 84 THR A CA 1
ATOM 617 C C . THR A 1 84 ? -0.447 -5.908 -5.981 1.00 93.56 84 THR A C 1
ATOM 619 O O . THR A 1 84 ? 0.597 -6.436 -5.600 1.00 93.56 84 THR A O 1
ATOM 622 N N . THR A 1 85 ? -1.298 -5.326 -5.136 1.00 94.12 85 THR A N 1
ATOM 623 C CA . THR A 1 85 ? -1.089 -5.295 -3.679 1.00 94.12 85 THR A CA 1
ATOM 624 C C . THR A 1 85 ? -2.197 -6.030 -2.926 1.00 94.12 85 THR A C 1
ATOM 626 O O . THR A 1 85 ? -3.376 -5.923 -3.258 1.00 94.12 85 THR A O 1
ATOM 629 N N . HIS A 1 86 ? -1.802 -6.790 -1.901 1.00 95.06 86 HIS A N 1
ATOM 630 C CA . HIS A 1 86 ? -2.699 -7.510 -0.994 1.00 95.06 86 HIS A CA 1
ATOM 631 C C . HIS A 1 86 ? -3.142 -6.583 0.142 1.00 95.06 86 HIS A C 1
ATOM 633 O O . HIS A 1 86 ? -2.293 -5.953 0.778 1.00 95.06 86 HIS A O 1
ATOM 639 N N . ASN A 1 87 ? -4.447 -6.500 0.403 1.00 94.88 87 ASN A N 1
ATOM 640 C CA . ASN A 1 87 ? -5.031 -5.613 1.413 1.00 94.88 87 ASN A CA 1
ATOM 641 C C . ASN A 1 87 ? -4.483 -4.185 1.296 1.00 94.88 87 ASN A C 1
ATOM 643 O O . ASN A 1 87 ? -3.914 -3.627 2.234 1.00 94.88 87 ASN A O 1
ATOM 647 N N . SER A 1 88 ? -4.626 -3.594 0.110 1.00 94.38 88 SER A N 1
ATOM 648 C CA . SER A 1 88 ? -3.993 -2.333 -0.301 1.00 94.38 88 SER A CA 1
ATOM 649 C C . SER A 1 88 ? -4.279 -1.158 0.641 1.00 94.38 88 SER A C 1
ATOM 651 O O . SER A 1 88 ? -3.528 -0.188 0.698 1.00 94.38 88 SER A O 1
ATOM 653 N N . PHE A 1 89 ? -5.377 -1.237 1.387 1.00 91.88 89 PHE A N 1
ATOM 654 C CA . PHE A 1 89 ? -5.816 -0.235 2.352 1.00 91.88 89 PHE A CA 1
ATOM 655 C C . PHE A 1 89 ? -5.088 -0.302 3.702 1.00 91.88 89 PHE A C 1
ATOM 657 O O . PHE A 1 89 ? -5.115 0.674 4.454 1.00 91.88 89 PHE A O 1
ATOM 664 N N . ALA A 1 90 ? -4.464 -1.436 4.029 1.00 93.62 90 ALA A N 1
ATOM 665 C CA . ALA A 1 90 ? -3.914 -1.725 5.347 1.00 93.62 90 ALA A CA 1
ATOM 666 C C . ALA A 1 90 ? -2.523 -1.097 5.529 1.00 93.62 90 ALA A C 1
ATOM 668 O O . ALA A 1 90 ? -1.515 -1.794 5.672 1.00 93.62 90 ALA A O 1
ATOM 669 N N . ARG A 1 91 ? -2.459 0.240 5.486 1.00 91.31 91 ARG A N 1
ATOM 670 C CA . ARG A 1 91 ? -1.205 0.994 5.587 1.00 91.31 91 ARG A CA 1
ATOM 671 C C . ARG A 1 91 ? -0.749 1.158 7.033 1.00 91.31 91 ARG A C 1
ATOM 673 O O . ARG A 1 91 ? -1.523 1.609 7.882 1.00 91.31 91 ARG A O 1
ATOM 680 N N . LEU A 1 92 ? 0.523 0.864 7.288 1.00 87.94 92 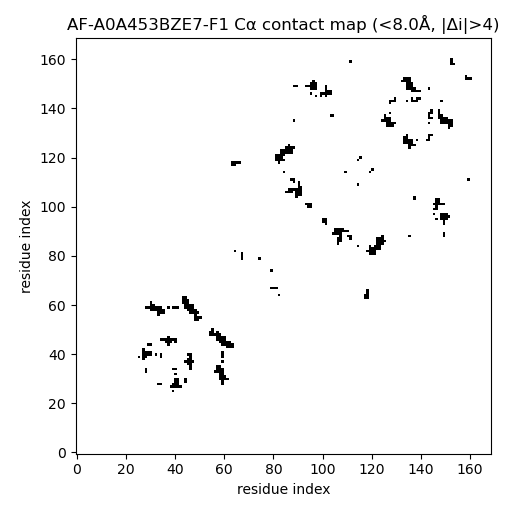LEU A N 1
ATOM 681 C CA . LEU A 1 92 ? 1.188 1.086 8.568 1.00 87.94 92 LEU A CA 1
ATOM 682 C C . LEU A 1 92 ? 1.011 2.537 9.042 1.00 87.94 92 LEU A C 1
ATOM 684 O O . LEU A 1 92 ? 1.140 3.484 8.267 1.00 87.94 92 LEU A O 1
ATOM 688 N N . GLY A 1 93 ? 0.693 2.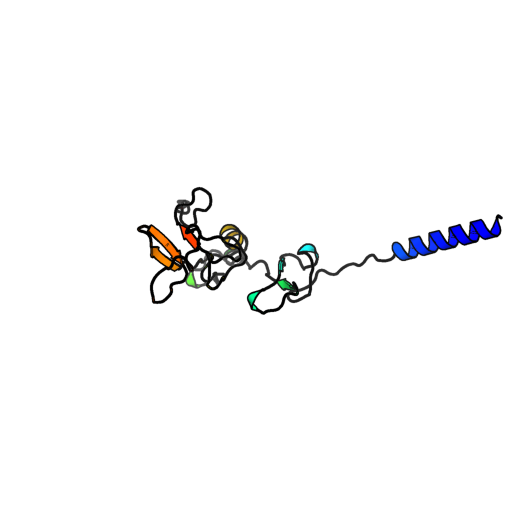707 10.325 1.00 87.25 93 GLY A N 1
ATOM 689 C CA . GLY A 1 93 ? 0.470 4.025 10.926 1.00 87.25 93 GLY A CA 1
ATOM 690 C C . GLY A 1 93 ? -0.889 4.657 10.602 1.00 87.25 93 GLY A C 1
ATOM 691 O O . GLY A 1 93 ? -1.150 5.779 11.031 1.00 87.25 93 GLY A O 1
ATOM 692 N N . THR A 1 94 ? -1.776 3.961 9.882 1.00 88.88 94 THR A N 1
ATOM 693 C CA . THR A 1 94 ? -3.159 4.422 9.698 1.00 88.88 94 THR A CA 1
ATOM 694 C C . THR A 1 94 ? -3.900 4.401 11.032 1.00 88.88 94 THR A C 1
ATOM 696 O O . THR A 1 94 ? -3.853 3.415 11.765 1.00 88.88 94 THR A O 1
ATOM 699 N N . GLN A 1 95 ? -4.613 5.483 11.336 1.00 89.75 95 GLN A N 1
ATOM 700 C CA . GLN A 1 95 ? -5.524 5.549 12.475 1.00 89.75 95 GLN A CA 1
ATOM 701 C C . GLN A 1 95 ? -6.921 5.083 12.057 1.00 89.75 95 GLN A C 1
ATOM 703 O O . GLN A 1 95 ? -7.399 5.446 10.982 1.00 89.75 95 GLN A O 1
ATOM 708 N N . SER A 1 96 ? -7.586 4.297 12.909 1.00 91.19 96 SER A N 1
ATOM 709 C CA . SER A 1 96 ? -8.956 3.859 12.641 1.00 91.19 96 SER A CA 1
ATOM 710 C C . SER A 1 96 ? -9.925 5.030 12.739 1.00 91.19 96 SER A C 1
ATOM 712 O O . SER A 1 96 ? -9.936 5.749 13.739 1.00 91.19 96 SER A O 1
ATOM 714 N N . GLN A 1 97 ? -10.848 5.140 11.785 1.00 88.19 97 GLN A N 1
ATOM 715 C CA . GLN A 1 97 ? -11.990 6.057 11.913 1.00 88.19 97 GLN A CA 1
ATOM 716 C C . GLN A 1 97 ? -12.978 5.638 13.012 1.00 88.19 97 GLN A C 1
ATOM 718 O O . GLN A 1 97 ? -13.848 6.415 13.391 1.00 88.19 97 GLN A O 1
ATOM 723 N N . THR A 1 98 ? -12.850 4.427 13.567 1.00 90.62 98 THR A N 1
ATOM 724 C CA . THR A 1 98 ? -13.634 4.026 14.745 1.00 90.62 98 THR A CA 1
ATOM 725 C C . THR A 1 98 ? -13.152 4.690 16.039 1.00 90.62 98 THR A C 1
ATOM 727 O O . THR A 1 98 ? -13.852 4.593 17.048 1.00 90.62 98 THR A O 1
ATOM 730 N N . GLY A 1 99 ? -11.956 5.297 16.031 1.00 90.88 99 GLY A N 1
ATOM 731 C CA . GLY A 1 99 ? -11.248 5.795 17.214 1.00 90.88 99 GLY A CA 1
ATOM 732 C C . GLY A 1 99 ? -10.523 4.709 18.019 1.00 90.88 99 GLY A C 1
ATOM 733 O O . GLY A 1 99 ? -9.804 5.026 18.961 1.00 90.88 99 GLY A O 1
ATOM 734 N N . THR A 1 100 ? -10.685 3.430 17.665 1.00 93.31 100 THR A N 1
ATOM 735 C CA . THR A 1 100 ? -9.992 2.311 18.324 1.00 93.31 100 THR A CA 1
ATOM 736 C C . THR A 1 100 ? -8.620 2.084 17.693 1.00 93.31 100 THR A C 1
ATOM 738 O O . THR A 1 100 ? -8.451 2.239 16.484 1.00 93.31 100 THR A O 1
ATOM 741 N N . ALA A 1 101 ? -7.630 1.697 18.498 1.00 93.31 101 ALA A N 1
ATOM 742 C CA . ALA A 1 101 ? -6.331 1.290 17.973 1.00 93.31 101 ALA A CA 1
ATOM 743 C C . ALA A 1 101 ? -6.483 0.080 17.036 1.00 93.31 101 ALA A C 1
ATOM 745 O O . ALA A 1 101 ? -7.205 -0.871 17.345 1.00 93.31 101 ALA A O 1
ATOM 746 N N . ILE A 1 102 ? -5.791 0.119 15.898 1.00 93.94 102 ILE A N 1
ATOM 747 C CA . ILE A 1 102 ? -5.781 -0.983 14.937 1.00 93.94 102 ILE A CA 1
ATOM 748 C C . ILE A 1 102 ? -4.815 -2.057 15.445 1.00 93.94 102 ILE A C 1
ATOM 750 O O . ILE A 1 102 ? -3.618 -1.816 15.579 1.00 93.94 102 ILE A O 1
ATOM 754 N N . VAL A 1 103 ? -5.350 -3.243 15.715 1.00 93.12 103 VAL A N 1
ATOM 755 C CA . VAL A 1 103 ? -4.646 -4.438 16.185 1.00 93.12 103 VAL A CA 1
ATOM 756 C C . VAL A 1 103 ? -4.882 -5.559 15.174 1.00 93.12 103 VAL A C 1
ATOM 758 O O . VAL A 1 103 ? -5.653 -6.492 15.387 1.00 93.12 103 VAL A O 1
ATOM 761 N N . THR A 1 104 ? -4.245 -5.422 14.017 1.00 92.19 104 THR A N 1
ATOM 762 C CA . THR A 1 104 ? -4.215 -6.423 12.946 1.00 92.19 104 THR A CA 1
ATOM 763 C C . THR A 1 104 ? -2.955 -6.221 12.099 1.00 92.19 104 THR A C 1
ATOM 765 O O . THR A 1 104 ? -2.170 -5.306 12.354 1.00 92.19 104 THR A O 1
ATOM 768 N N . ALA A 1 105 ? -2.737 -7.082 11.107 1.00 89.94 105 ALA A N 1
ATOM 769 C CA . ALA A 1 105 ? -1.646 -6.942 10.155 1.00 89.94 105 ALA A CA 1
ATOM 770 C C . ALA A 1 105 ? -1.770 -5.644 9.337 1.00 89.94 105 ALA A C 1
ATOM 772 O O . ALA A 1 105 ? -2.852 -5.279 8.879 1.00 89.94 105 ALA A O 1
ATOM 773 N N . PHE A 1 106 ? -0.630 -4.989 9.123 1.00 90.38 106 PHE A N 1
ATOM 774 C CA . PHE A 1 106 ? -0.466 -3.909 8.156 1.00 90.38 106 PHE A CA 1
ATOM 775 C C . PHE A 1 106 ? 0.305 -4.465 6.961 1.00 90.38 106 PHE A C 1
ATOM 777 O O . PHE A 1 106 ? 1.417 -4.965 7.126 1.00 90.38 106 PHE A O 1
ATOM 784 N N . ASN A 1 107 ? -0.283 -4.403 5.770 1.00 91.81 107 ASN A N 1
ATOM 785 C CA . ASN A 1 107 ? 0.309 -4.979 4.562 1.00 91.81 107 ASN A CA 1
ATOM 786 C C . ASN A 1 107 ? 1.057 -3.960 3.713 1.00 91.81 107 ASN A C 1
ATOM 788 O O . ASN A 1 107 ? 1.844 -4.357 2.860 1.00 91.81 107 ASN A O 1
ATOM 792 N N . GLN A 1 108 ? 0.798 -2.670 3.918 1.00 90.12 108 GLN A N 1
ATOM 793 C CA . GLN A 1 108 ? 1.324 -1.613 3.066 1.00 90.12 108 GLN A CA 1
ATOM 794 C C . GLN A 1 108 ? 2.091 -0.579 3.887 1.00 90.12 108 GLN A C 1
ATOM 796 O O . GLN A 1 108 ? 1.755 -0.298 5.038 1.00 90.12 108 GLN A O 1
ATOM 801 N N . GLN A 1 109 ? 3.111 0.017 3.280 1.00 86.50 109 GLN A N 1
ATOM 802 C CA . GLN A 1 109 ? 3.776 1.221 3.796 1.00 86.50 109 GLN A CA 1
ATOM 803 C C . GLN A 1 109 ? 3.346 2.469 3.014 1.00 86.50 109 GLN A C 1
ATOM 805 O O . GLN A 1 109 ? 3.354 3.569 3.559 1.00 86.50 109 GLN A O 1
ATOM 810 N N . ASP A 1 110 ? 2.854 2.270 1.792 1.00 86.12 110 ASP A N 1
ATOM 811 C CA . ASP A 1 110 ? 2.383 3.314 0.891 1.00 86.12 110 ASP A CA 1
ATOM 812 C C . ASP A 1 110 ? 0.887 3.599 1.020 1.00 86.12 110 ASP A C 1
ATOM 814 O O . ASP A 1 110 ? 0.055 2.720 1.278 1.00 86.12 110 ASP A O 1
ATOM 818 N N . THR A 1 111 ? 0.520 4.842 0.736 1.00 87.31 111 THR A N 1
ATOM 819 C CA . THR A 1 111 ? -0.851 5.237 0.412 1.00 87.31 111 THR A CA 1
ATOM 820 C C . THR A 1 111 ? -1.332 4.574 -0.886 1.00 87.31 111 THR A C 1
ATOM 822 O O . THR A 1 111 ? -0.542 4.105 -1.701 1.00 87.31 111 THR A O 1
ATOM 825 N N . ILE A 1 112 ? -2.646 4.564 -1.126 1.00 87.75 112 ILE A N 1
ATOM 826 C CA . ILE A 1 112 ? -3.208 4.042 -2.386 1.00 87.75 112 ILE A CA 1
ATOM 827 C C . ILE A 1 112 ? -2.701 4.839 -3.594 1.00 87.75 112 ILE A C 1
ATOM 829 O O . ILE A 1 112 ? -2.359 4.255 -4.618 1.00 87.75 112 ILE A O 1
ATOM 833 N N . ALA A 1 113 ? -2.616 6.166 -3.468 1.00 86.75 113 ALA A N 1
ATOM 834 C CA . ALA A 1 113 ? -2.100 7.020 -4.533 1.00 86.75 113 ALA A CA 1
ATOM 835 C C . ALA A 1 113 ? -0.637 6.687 -4.858 1.00 86.75 113 ALA A C 1
ATOM 837 O O . ALA A 1 113 ? -0.283 6.550 -6.024 1.00 86.75 113 ALA A O 1
ATOM 838 N N . GLU A 1 114 ? 0.199 6.484 -3.839 1.00 86.00 114 GLU A N 1
ATOM 839 C CA . GLU A 1 114 ? 1.590 6.061 -4.028 1.00 86.00 114 GLU A CA 1
ATOM 840 C C . GLU A 1 114 ? 1.684 4.664 -4.647 1.00 86.00 114 GLU A C 1
ATOM 842 O O . GLU A 1 114 ? 2.474 4.476 -5.564 1.00 86.00 114 GLU A O 1
ATOM 847 N N . GLN A 1 115 ? 0.852 3.699 -4.239 1.00 88.88 115 GLN A N 1
ATOM 848 C CA . GLN A 1 115 ? 0.803 2.378 -4.881 1.00 88.88 115 GLN A CA 1
ATOM 849 C C . GLN A 1 115 ? 0.544 2.507 -6.392 1.00 88.88 115 GLN A C 1
ATOM 851 O O . GLN A 1 115 ? 1.286 1.944 -7.199 1.00 88.88 115 GLN A O 1
ATOM 856 N N . LEU A 1 116 ? -0.461 3.295 -6.786 1.00 89.25 116 LEU A N 1
ATOM 857 C CA . LEU A 1 116 ? -0.810 3.523 -8.192 1.00 89.25 116 LEU A CA 1
ATOM 858 C C . LEU A 1 116 ? 0.296 4.261 -8.962 1.00 89.25 116 LEU A C 1
ATOM 860 O O . LEU A 1 116 ? 0.663 3.842 -10.066 1.00 89.25 116 LEU A O 1
ATOM 864 N N . ASN A 1 117 ? 0.854 5.320 -8.368 1.00 85.75 117 ASN A N 1
ATOM 865 C CA . ASN A 1 117 ? 1.969 6.085 -8.937 1.00 85.75 117 ASN A CA 1
ATOM 866 C C . ASN A 1 117 ? 3.213 5.211 -9.128 1.00 85.75 117 ASN A C 1
ATOM 868 O O . ASN A 1 117 ? 3.951 5.385 -10.093 1.00 85.75 117 ASN A O 1
ATOM 872 N N . ASN A 1 118 ? 3.392 4.214 -8.264 1.00 84.00 118 ASN A N 1
ATOM 873 C CA . ASN A 1 118 ? 4.492 3.260 -8.314 1.00 84.00 118 ASN A CA 1
ATOM 874 C C . ASN A 1 118 ? 4.144 1.983 -9.095 1.00 84.00 118 ASN A C 1
ATOM 876 O O . ASN A 1 118 ? 4.763 0.9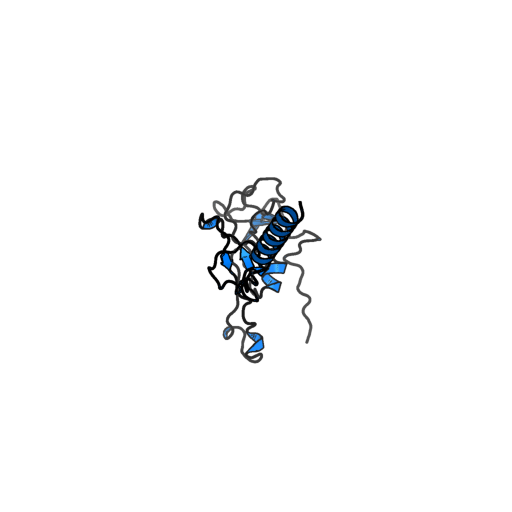42 -8.888 1.00 84.00 118 ASN A O 1
ATOM 880 N N . GLY A 1 119 ? 3.166 2.057 -10.005 1.00 86.94 119 GLY A N 1
ATOM 881 C CA . GLY A 1 119 ? 2.911 1.036 -11.025 1.00 86.94 119 GLY A CA 1
ATOM 882 C C . GLY A 1 119 ? 2.004 -0.120 -10.607 1.00 86.94 119 GLY A C 1
ATOM 883 O O . GLY A 1 119 ? 1.800 -1.037 -11.400 1.00 86.94 119 GLY A O 1
ATOM 884 N N . VAL A 1 120 ? 1.413 -0.084 -9.410 1.00 90.69 120 VAL A N 1
ATOM 885 C CA . VAL A 1 120 ? 0.360 -1.038 -9.036 1.00 90.69 120 VAL A CA 1
ATOM 886 C C . VAL A 1 120 ? -0.859 -0.816 -9.933 1.00 90.69 120 VAL A C 1
ATOM 888 O O . VAL A 1 120 ? -1.280 0.320 -10.165 1.00 90.69 120 VAL A O 1
ATOM 891 N N . ARG A 1 121 ? -1.423 -1.902 -10.466 1.00 91.62 121 ARG A N 1
ATOM 892 C CA . ARG A 1 121 ? -2.616 -1.888 -11.334 1.00 91.62 121 ARG A CA 1
ATOM 893 C C . ARG A 1 121 ? -3.731 -2.817 -10.855 1.00 91.62 121 ARG A C 1
ATOM 895 O O . ARG A 1 121 ? -4.790 -2.851 -11.467 1.00 91.62 121 ARG A O 1
ATOM 902 N N . GLY A 1 122 ? -3.522 -3.517 -9.741 1.00 92.69 122 GLY A N 1
ATOM 903 C CA . GLY A 1 122 ? -4.566 -4.263 -9.040 1.00 92.69 122 GLY A CA 1
ATOM 904 C C . GLY A 1 122 ? -4.495 -4.020 -7.538 1.00 92.69 122 GLY A C 1
ATOM 905 O O . GLY A 1 122 ? -3.418 -4.101 -6.946 1.00 92.69 122 GLY A O 1
ATOM 906 N N . LEU A 1 123 ? -5.643 -3.720 -6.933 1.00 94.69 123 LEU A N 1
ATOM 907 C CA . LEU A 1 123 ? -5.786 -3.471 -5.501 1.00 94.69 123 LEU A CA 1
ATOM 908 C C . LEU A 1 123 ? -6.735 -4.511 -4.904 1.00 94.69 123 LEU A C 1
ATOM 910 O O . LEU A 1 123 ? -7.830 -4.713 -5.427 1.00 94.69 123 LEU A O 1
ATOM 914 N N . MET A 1 124 ? -6.335 -5.145 -3.805 1.00 95.50 124 MET A N 1
ATOM 915 C CA . MET A 1 124 ? -7.193 -6.053 -3.047 1.00 95.50 124 MET A CA 1
ATOM 916 C C . MET A 1 124 ? -7.772 -5.331 -1.831 1.00 95.50 124 MET A C 1
ATOM 918 O O . MET A 1 124 ? -7.033 -4.744 -1.036 1.00 95.50 124 MET A O 1
ATOM 922 N N . LEU A 1 125 ? -9.096 -5.385 -1.686 1.00 93.12 125 LEU A N 1
ATOM 923 C CA . LEU A 1 125 ? -9.847 -4.704 -0.635 1.00 93.12 125 LEU A CA 1
ATOM 924 C C . LEU A 1 125 ? -10.706 -5.710 0.130 1.00 93.12 125 LEU A C 1
ATOM 926 O O . LEU A 1 125 ? -11.577 -6.351 -0.454 1.00 93.12 125 LEU A O 1
ATOM 930 N N . ASP A 1 126 ? -10.506 -5.776 1.441 1.00 93.50 126 ASP A N 1
ATOM 931 C CA . ASP A 1 126 ? -11.332 -6.575 2.339 1.00 93.50 126 ASP A CA 1
ATOM 932 C C . ASP A 1 126 ? -12.449 -5.689 2.884 1.00 93.50 126 ASP A C 1
ATOM 934 O O . ASP A 1 126 ? -12.209 -4.786 3.689 1.00 93.50 126 ASP A O 1
ATOM 938 N N . MET A 1 127 ? -13.666 -5.925 2.404 1.00 92.25 127 MET A N 1
ATOM 939 C CA . MET A 1 127 ? -14.833 -5.089 2.673 1.00 92.25 127 MET A CA 1
ATOM 940 C C . MET A 1 127 ? -15.855 -5.857 3.507 1.00 92.25 127 MET A C 1
ATOM 942 O O . MET A 1 127 ? -16.192 -6.992 3.179 1.00 92.25 127 MET A O 1
ATOM 946 N N . TYR A 1 128 ? -16.363 -5.227 4.565 1.00 92.50 128 TYR A N 1
ATOM 947 C CA . TYR A 1 128 ? -17.346 -5.825 5.467 1.00 92.50 128 TYR A CA 1
ATOM 948 C C . TYR A 1 128 ? -18.432 -4.826 5.852 1.00 92.50 128 TYR A C 1
ATOM 950 O O . TYR A 1 128 ? -18.147 -3.642 6.051 1.00 92.50 128 TYR A O 1
ATOM 958 N N . ASP A 1 129 ? -19.646 -5.338 6.052 1.00 91.62 129 ASP A N 1
ATOM 959 C CA . ASP A 1 129 ? -20.710 -4.613 6.740 1.00 91.62 129 ASP A CA 1
ATOM 960 C C . ASP A 1 129 ? -20.321 -4.409 8.209 1.00 91.62 129 ASP A C 1
ATOM 962 O O . ASP A 1 129 ? -20.081 -5.362 8.960 1.00 91.62 129 ASP A O 1
ATOM 966 N N . PHE A 1 130 ? -20.235 -3.152 8.636 1.00 92.50 130 PHE A N 1
ATOM 967 C CA . PHE A 1 130 ? -19.871 -2.790 9.998 1.00 92.50 130 PHE A CA 1
ATOM 968 C C . PHE A 1 130 ? -20.418 -1.410 10.363 1.00 92.50 130 PHE A C 1
ATOM 970 O O . PHE A 1 130 ? -20.285 -0.457 9.606 1.00 92.50 130 PHE A O 1
ATOM 977 N N . ARG A 1 131 ? -21.036 -1.275 11.545 1.00 90.38 131 ARG A N 1
ATOM 978 C CA . ARG A 1 131 ? -21.638 -0.005 12.008 1.00 90.38 131 ARG A CA 1
ATOM 979 C C . ARG A 1 131 ? -22.585 0.636 10.970 1.00 90.38 131 ARG A C 1
ATOM 981 O O . ARG A 1 131 ? -22.568 1.849 10.793 1.00 90.38 131 ARG A O 1
ATOM 988 N N . ASN A 1 132 ? -23.415 -0.184 10.322 1.00 89.31 132 ASN A N 1
ATOM 989 C CA . ASN A 1 132 ? -24.379 0.224 9.289 1.00 89.31 132 ASN A CA 1
ATOM 990 C C . ASN A 1 132 ? -23.750 0.886 8.043 1.00 89.31 132 ASN A C 1
ATOM 992 O O . ASN A 1 132 ? -24.419 1.660 7.365 1.00 89.31 132 ASN A O 1
ATOM 996 N N . ASP A 1 133 ? -22.483 0.590 7.741 1.00 88.81 133 ASP A N 1
ATOM 997 C CA . ASP A 1 133 ? -21.785 1.039 6.530 1.00 88.81 133 ASP A CA 1
ATOM 998 C C . ASP A 1 133 ? -20.774 -0.032 6.068 1.00 88.81 133 ASP A C 1
ATOM 1000 O O . ASP A 1 133 ? -20.559 -1.038 6.750 1.00 88.81 133 ASP A O 1
ATOM 1004 N N . ILE A 1 134 ? -20.125 0.187 4.925 1.00 88.25 134 ILE A N 1
ATOM 1005 C CA . ILE A 1 134 ? -19.056 -0.657 4.397 1.00 88.25 134 ILE A CA 1
ATOM 1006 C C . ILE A 1 134 ? -17.696 -0.148 4.863 1.00 88.25 134 ILE A C 1
ATOM 1008 O O . ILE A 1 134 ? -17.277 0.974 4.554 1.00 88.25 134 ILE A O 1
ATOM 1012 N N . TRP A 1 135 ? -16.965 -1.025 5.541 1.00 91.50 135 TRP A N 1
ATOM 1013 C CA . TRP A 1 135 ? -15.646 -0.735 6.085 1.00 91.50 135 TRP A CA 1
ATOM 1014 C C . TRP A 1 135 ? -14.564 -1.598 5.461 1.00 91.50 135 TRP A C 1
ATOM 1016 O O . TRP A 1 135 ? -14.789 -2.760 5.124 1.00 91.50 135 TRP A O 1
ATOM 1026 N N . LEU A 1 136 ? -13.363 -1.024 5.381 1.00 93.75 136 LEU A N 1
ATOM 1027 C CA . LEU A 1 136 ? -12.152 -1.778 5.088 1.00 93.75 136 LEU A CA 1
ATOM 1028 C C . LEU A 1 136 ? -11.581 -2.339 6.388 1.00 93.75 136 LEU A C 1
ATOM 1030 O O . LEU A 1 136 ? -11.168 -1.576 7.270 1.00 93.75 136 LEU A O 1
ATOM 1034 N N . CYS A 1 137 ? -11.588 -3.664 6.516 1.00 94.25 137 CYS A N 1
ATOM 1035 C CA . CYS A 1 137 ? -11.194 -4.347 7.743 1.00 94.25 137 CYS A CA 1
ATOM 1036 C C . CYS A 1 137 ? -10.498 -5.668 7.459 1.00 94.25 137 CYS A C 1
ATOM 1038 O O . CYS A 1 137 ? -10.855 -6.376 6.527 1.00 94.25 137 CYS A O 1
ATOM 1040 N N . HIS A 1 138 ? -9.601 -6.067 8.354 1.00 95.00 138 HIS A N 1
ATOM 1041 C CA . HIS A 1 138 ? -9.199 -7.469 8.441 1.00 95.00 138 HIS A CA 1
ATOM 1042 C C . HIS A 1 138 ? -10.212 -8.188 9.331 1.00 95.00 138 HIS A C 1
ATOM 1044 O O . HIS A 1 138 ? -10.375 -7.819 10.494 1.00 95.00 138 HIS A O 1
ATOM 1050 N N . SER A 1 139 ? -10.955 -9.167 8.821 1.00 92.19 139 SER A N 1
ATOM 1051 C CA . SER A 1 139 ? -11.962 -9.816 9.663 1.00 92.19 139 SER A CA 1
ATOM 1052 C C . SER A 1 139 ? -11.336 -10.625 10.794 1.00 92.19 139 SER A C 1
ATOM 1054 O O . SER A 1 139 ? -10.242 -11.174 10.685 1.00 92.19 139 SER A O 1
ATOM 1056 N N . TYR A 1 140 ? -12.073 -10.716 11.897 1.00 92.25 140 TYR A N 1
ATOM 1057 C CA . TYR A 1 140 ? -11.773 -11.618 12.997 1.00 92.25 140 TYR A CA 1
ATOM 1058 C C . TYR A 1 140 ? -13.028 -12.421 13.334 1.00 92.25 140 TYR A C 1
ATOM 1060 O O . TYR A 1 140 ? -14.061 -11.860 13.721 1.00 92.25 140 TYR A O 1
ATOM 1068 N N . GLY A 1 141 ? -12.951 -13.740 13.135 1.00 90.12 141 GLY A N 1
ATOM 1069 C CA . GLY A 1 141 ? -14.114 -14.628 13.215 1.00 90.12 141 GLY A CA 1
ATOM 1070 C C . GLY A 1 141 ? -15.167 -14.328 12.143 1.00 90.12 141 GLY A C 1
ATOM 1071 O O . GLY A 1 141 ? -16.356 -14.359 12.439 1.00 90.12 141 GLY A O 1
ATOM 1072 N N . GLY A 1 142 ? -14.735 -13.955 10.932 1.00 89.50 142 GLY A N 1
ATOM 1073 C CA . GLY A 1 142 ? -15.624 -13.677 9.796 1.00 89.50 142 GLY A CA 1
ATOM 1074 C C . GLY A 1 142 ? -16.350 -12.327 9.837 1.00 89.50 142 GLY A C 1
ATOM 1075 O O . GLY A 1 142 ? -17.171 -12.064 8.968 1.00 89.50 142 GLY A O 1
ATOM 1076 N N . ALA A 1 143 ? -16.052 -11.458 10.809 1.00 92.31 143 ALA A N 1
ATOM 1077 C CA . ALA A 1 143 ? -16.671 -10.139 10.933 1.00 92.31 143 ALA A CA 1
ATOM 1078 C C . ALA A 1 143 ? -15.631 -9.030 11.135 1.00 92.31 143 ALA A C 1
ATOM 1080 O O . ALA A 1 143 ? -14.572 -9.259 11.728 1.00 92.31 143 ALA A O 1
ATOM 1081 N N . CYS A 1 144 ? -15.952 -7.812 10.697 1.00 95.31 144 CYS A N 1
ATOM 1082 C CA . CYS A 1 144 ? -15.168 -6.634 11.055 1.00 95.31 144 CYS A CA 1
ATOM 1083 C C . CYS A 1 144 ? -15.384 -6.266 12.531 1.00 95.31 144 CYS A C 1
ATOM 1085 O O . CYS A 1 144 ? -16.495 -6.346 13.065 1.00 95.31 144 CYS A O 1
ATOM 1087 N N . ARG A 1 145 ? -14.303 -5.873 13.209 1.00 95.38 145 ARG A N 1
ATOM 1088 C CA . ARG A 1 145 ? -14.306 -5.436 14.608 1.00 95.38 145 ARG A CA 1
ATOM 1089 C C . ARG A 1 145 ? -13.695 -4.042 14.699 1.00 95.38 145 ARG A C 1
ATOM 1091 O O . ARG A 1 145 ? -12.901 -3.652 13.853 1.00 95.38 145 ARG A O 1
ATOM 1098 N N . ASN A 1 146 ? -13.997 -3.316 15.777 1.00 95.06 146 ASN A N 1
ATOM 1099 C CA . ASN A 1 146 ? -13.438 -1.976 16.010 1.00 95.06 146 ASN A CA 1
ATOM 1100 C C . ASN A 1 146 ? -11.904 -1.952 15.899 1.00 95.06 146 ASN A C 1
ATOM 1102 O O . ASN A 1 146 ? -11.343 -1.060 15.275 1.00 95.06 146 ASN A O 1
ATOM 1106 N N . PHE A 1 147 ? -11.241 -2.963 16.464 1.00 94.56 147 PHE A N 1
ATOM 1107 C CA . PHE A 1 147 ? -9.784 -3.065 16.474 1.00 94.56 147 PHE A CA 1
ATOM 1108 C C . PHE A 1 147 ? -9.186 -3.568 15.152 1.00 94.56 147 PHE A C 1
ATOM 1110 O O . PHE A 1 147 ? -7.971 -3.607 15.023 1.00 94.56 147 PHE A O 1
ATOM 1117 N N . THR A 1 148 ? -9.989 -3.948 14.156 1.00 95.19 148 THR A N 1
ATOM 1118 C CA . THR A 1 148 ? -9.483 -4.386 12.844 1.00 95.19 148 THR A CA 1
ATOM 1119 C C . THR A 1 148 ? -9.930 -3.501 11.682 1.00 95.19 148 THR A C 1
ATOM 1121 O O . THR A 1 148 ? -9.614 -3.797 10.528 1.00 95.19 148 THR A O 1
ATOM 1124 N N . ALA A 1 149 ? -10.646 -2.415 11.979 1.00 94.56 149 ALA A N 1
ATOM 1125 C CA . ALA A 1 149 ? -11.217 -1.485 11.014 1.00 94.56 149 ALA A CA 1
ATOM 1126 C C . ALA A 1 149 ? -10.265 -0.321 10.702 1.00 94.56 149 ALA A C 1
ATOM 1128 O O . ALA A 1 149 ? -9.757 0.325 11.618 1.00 94.56 149 ALA A O 1
ATOM 1129 N N . PHE A 1 150 ? -10.079 0.007 9.422 1.00 91.94 150 PHE A N 1
ATOM 1130 C CA . PHE A 1 150 ? -9.196 1.092 8.978 1.00 91.94 150 PHE A CA 1
ATOM 1131 C C . PHE A 1 150 ? -9.976 2.368 8.641 1.00 91.94 150 PHE A C 1
ATOM 1133 O O . PHE A 1 150 ? -9.812 3.393 9.303 1.00 91.94 150 PHE A O 1
ATOM 1140 N N . VAL A 1 151 ? -10.835 2.325 7.619 1.00 80.56 151 VAL A N 1
ATOM 1141 C CA . VAL A 1 151 ? -11.485 3.522 7.058 1.00 80.56 151 VAL A CA 1
ATOM 1142 C C . VAL A 1 151 ? -12.911 3.253 6.578 1.00 80.56 151 VAL A C 1
ATOM 1144 O O . VAL A 1 151 ? -13.250 2.121 6.228 1.00 80.56 151 VAL A O 1
ATOM 1147 N N . ILE A 1 152 ? -13.704 4.328 6.500 1.00 64.38 152 ILE A N 1
ATOM 1148 C CA . ILE A 1 152 ? -14.993 4.387 5.797 1.00 64.38 152 ILE A CA 1
ATOM 1149 C C . ILE A 1 152 ? -14.738 4.748 4.325 1.00 64.38 152 ILE A C 1
ATOM 1151 O O . ILE A 1 152 ? -13.936 5.638 4.028 1.00 64.38 152 ILE A O 1
ATOM 1155 N N . LYS A 1 153 ? -15.450 4.092 3.399 1.00 55.91 153 LYS A N 1
ATOM 1156 C CA . LYS A 1 153 ? -15.391 4.316 1.937 1.00 55.91 153 LYS A CA 1
ATOM 1157 C C . LYS A 1 153 ? -15.633 5.782 1.511 1.00 55.91 153 LYS A C 1
ATOM 1159 O O . LYS A 1 153 ? -15.167 6.195 0.451 1.00 55.91 153 LYS A O 1
ATOM 1164 N N . HIS A 1 154 ? -16.333 6.570 2.328 1.00 49.25 154 HIS A N 1
ATOM 1165 C CA . HIS A 1 154 ? -16.766 7.946 2.056 1.00 49.25 154 HIS A CA 1
ATOM 1166 C C . HIS A 1 154 ? -15.931 9.007 2.793 1.00 49.25 154 HIS A C 1
ATOM 1168 O O . HIS A 1 154 ? -16.457 9.838 3.528 1.00 49.25 154 HIS A O 1
ATOM 1174 N N . GLN A 1 155 ? -14.613 9.019 2.588 1.00 44.97 155 GLN A N 1
ATOM 1175 C CA . GLN A 1 155 ? -13.801 10.178 2.972 1.00 44.97 155 GLN A CA 1
ATOM 1176 C C . GLN A 1 155 ? -13.664 11.141 1.777 1.00 44.97 155 GLN A C 1
ATOM 1178 O O . GLN A 1 155 ? -13.173 10.724 0.718 1.00 44.97 155 GLN A O 1
ATOM 1183 N N . PRO A 1 156 ? -14.042 12.430 1.915 1.00 43.41 156 PRO A N 1
ATOM 1184 C CA . PRO A 1 156 ? -13.978 13.401 0.817 1.00 43.41 156 PRO A CA 1
ATOM 1185 C C . PRO A 1 156 ? -12.550 13.620 0.288 1.00 43.41 156 PRO A C 1
ATOM 1187 O O . PRO A 1 156 ? -12.395 13.902 -0.898 1.00 43.41 156 PRO A O 1
ATOM 1190 N N . ASN A 1 157 ? -11.528 13.378 1.122 1.00 41.88 157 ASN A N 1
ATOM 1191 C CA . ASN A 1 157 ? -10.103 13.513 0.783 1.00 41.88 157 ASN A CA 1
ATOM 1192 C C . ASN A 1 157 ? -9.369 12.176 0.552 1.00 41.88 157 ASN A C 1
ATOM 1194 O O . ASN A 1 157 ? -8.176 12.178 0.267 1.00 41.88 157 ASN A O 1
ATOM 1198 N N . TYR A 1 158 ? -10.050 11.035 0.693 1.00 49.44 158 TYR A N 1
ATOM 1199 C CA . TYR A 1 158 ? -9.461 9.699 0.534 1.00 49.44 158 TYR A CA 1
ATOM 1200 C C . TYR A 1 158 ? -10.477 8.773 -0.129 1.00 49.44 158 TYR A C 1
ATOM 1202 O O . TYR A 1 158 ? -10.983 7.820 0.462 1.00 49.44 158 TYR A O 1
ATOM 1210 N N . THR A 1 159 ? -10.863 9.100 -1.361 1.00 50.03 159 THR A N 1
ATOM 1211 C CA . THR A 1 159 ? -11.871 8.305 -2.057 1.00 50.03 159 THR A CA 1
ATOM 1212 C C . THR A 1 159 ? -11.208 7.133 -2.766 1.00 50.03 159 THR A C 1
ATOM 1214 O O . THR A 1 159 ? -10.760 7.246 -3.900 1.00 50.03 159 THR A O 1
ATOM 1217 N N . LEU A 1 160 ? -11.148 5.995 -2.072 1.00 54.09 160 LEU A N 1
ATOM 1218 C CA . LEU A 1 160 ? -10.667 4.720 -2.618 1.00 54.09 160 LEU A CA 1
ATOM 1219 C C . LEU A 1 160 ? -11.530 4.215 -3.787 1.00 54.09 160 LEU A C 1
ATOM 1221 O O . LEU A 1 160 ? -11.059 3.430 -4.600 1.00 54.09 160 LEU A O 1
ATOM 1225 N N . LEU A 1 161 ? -12.795 4.646 -3.847 1.00 55.62 161 LEU A N 1
ATOM 1226 C CA . LEU A 1 161 ? -13.807 4.168 -4.790 1.00 55.62 161 LEU A CA 1
ATOM 1227 C C . LEU A 1 161 ? -14.661 5.322 -5.345 1.00 55.62 161 LEU A C 1
ATOM 1229 O O . LEU A 1 161 ? -15.889 5.230 -5.364 1.00 55.62 161 LEU A O 1
ATOM 1233 N N . ARG A 1 162 ? -14.043 6.427 -5.787 1.00 56.25 162 ARG A N 1
ATOM 1234 C CA . ARG A 1 162 ? -14.709 7.232 -6.827 1.00 56.25 162 ARG A CA 1
ATOM 1235 C C . ARG A 1 162 ? -14.677 6.400 -8.111 1.00 56.25 162 ARG A C 1
ATOM 1237 O O . ARG A 1 162 ? -13.662 5.740 -8.341 1.00 56.25 162 ARG A O 1
ATOM 1244 N N . PRO A 1 163 ? -15.740 6.407 -8.932 1.00 46.50 163 PRO A N 1
ATOM 1245 C CA . PRO A 1 163 ? -15.636 5.900 -10.290 1.00 46.50 163 PRO A CA 1
ATOM 1246 C C . PRO A 1 163 ? -14.405 6.544 -10.929 1.00 46.50 163 PRO A C 1
ATOM 1248 O O . PRO A 1 163 ? -14.288 7.772 -10.924 1.00 46.50 163 PRO A O 1
ATOM 1251 N N . ILE A 1 164 ? -13.465 5.729 -11.409 1.00 51.06 164 ILE A N 1
ATOM 1252 C CA . ILE A 1 164 ? -12.468 6.224 -12.356 1.00 51.06 164 ILE A CA 1
ATOM 1253 C C . ILE A 1 164 ? -13.313 6.759 -13.516 1.00 51.06 164 ILE A C 1
ATOM 1255 O O . ILE A 1 164 ? -14.133 5.984 -14.016 1.00 51.06 164 ILE A O 1
ATOM 1259 N N . PRO A 1 165 ? -13.227 8.052 -13.881 1.00 47.84 165 PRO A N 1
ATOM 1260 C CA . PRO A 1 165 ? -13.930 8.529 -15.058 1.00 47.84 165 PRO A CA 1
ATOM 1261 C C . PRO A 1 165 ? -13.456 7.652 -16.210 1.00 47.84 165 PRO A C 1
ATOM 1263 O O . PRO A 1 165 ? -12.263 7.623 -16.518 1.00 47.84 165 PRO A O 1
ATOM 1266 N N . LEU A 1 166 ? -14.375 6.851 -16.748 1.00 39.16 166 LEU A N 1
ATOM 1267 C CA . LEU A 1 166 ? -14.114 6.102 -17.959 1.00 39.16 166 LEU A CA 1
ATOM 1268 C C . LEU A 1 166 ? -13.820 7.171 -19.006 1.00 39.16 166 LEU A C 1
ATOM 1270 O O . LEU A 1 166 ? -14.639 8.059 -19.240 1.00 39.16 166 LEU A O 1
ATOM 1274 N N . VAL A 1 167 ? -12.593 7.169 -19.517 1.00 45.53 167 VAL A N 1
ATOM 1275 C CA . VAL A 1 167 ? -12.296 7.901 -20.738 1.00 45.53 167 VAL A CA 1
ATOM 1276 C C . VAL A 1 167 ? -13.015 7.097 -21.806 1.00 45.53 167 VAL A C 1
ATOM 1278 O O . VAL A 1 167 ? -12.603 5.978 -22.099 1.00 45.53 167 VAL A O 1
ATOM 1281 N N . ASP A 1 168 ? -14.159 7.603 -22.256 1.00 40.28 168 ASP A N 1
ATOM 1282 C CA . ASP A 1 168 ? -14.799 7.086 -23.457 1.00 40.28 168 ASP A CA 1
ATOM 1283 C C . ASP A 1 168 ? -13.814 7.328 -24.614 1.00 40.28 168 ASP A C 1
ATOM 1285 O O . ASP A 1 168 ? -13.376 8.467 -24.817 1.00 40.28 168 ASP A O 1
ATOM 1289 N N . ASP A 1 169 ? -13.402 6.246 -25.281 1.00 47.38 169 ASP A N 1
ATOM 1290 C CA . ASP A 1 169 ? -12.559 6.273 -26.487 1.00 47.38 169 ASP A CA 1
ATOM 1291 C C . ASP A 1 169 ? -13.288 6.920 -27.680 1.00 47.38 169 ASP A C 1
ATOM 1293 O O . ASP A 1 169 ? -14.502 6.653 -27.866 1.00 47.38 169 ASP A O 1
#

Sequence (169 aa):
MAKETVLLVVAFAAAAAFLCSCPAIVSARKVGGTCALSRNCDAGLHCETCVVDGNVRPRCTRVTPVDPQSKDRGLPFNRYAWLTTHNSFARLGTQSQTGTAIVTAFNQQDTIAEQLNNGVRGLMLDMYDFRNDIWLCHSYGGACRNFTAFVIKHQPNYTLLRPIPLVDD

Organism: Aegilops tauschii subsp. strangulata (NCBI:txid200361)

Secondary structure (DSSP, 8-state):
-HHHHHHHHHHHHHHHHHHH------PPBPTT-B-SSGGGBPTT-EEE--GGGT--S-EEE-PPPPPGGGT-SSS-GGGS--EEETTTT-BTTPPPTTSSPP-S---BSS-HHHHHHTTEEEE---EEEETTEEEEE--BTTB--GGGEEEES-BTTB-TTSPP-----